Protein AF-A0A3D5JIV4-F1 (afdb_monomer)

Nearest PDB structures (foldseek):
  4ftw-assembly1_A-2  TM=9.227E-01  e=2.386E-07  Cereibacter sphaeroides 2.4.1
  4fhz-assembly1_A-2  TM=9.230E-01  e=9.031E-07  Cereibacter sphaeroides
  5dwd-assembly1_A  TM=8.932E-01  e=1.644E-06  Pelagibacterium halotolerans B2
  6avx-assembly1_A  TM=8.930E-01  e=1.060E-05  Arabidopsis thaliana
  3u0v-assembly1_A  TM=9.283E-01  e=4.581E-05  Homo sapiens

Sequence (79 aa):
MTPRPAAVVSFSGALLSDEGIAAETGHPSVLLVHGTDDQVVPFAMMQAANAALLAHDVSVRCVERPGLAHGIDPDALTA

Foldseek 3Di:
DPDDDQEAEAEQDADPDLPCLLVDPDDHAYEYEYECAEPPRHPVRSVVRVVSCVVSVHHYDYHYDYPDYRDADPCNVVD

Secondary structure (DSSP, 8-state):
-PPPPSEEEEES------TTGGG--SPPEEEEEEETT-TTTTTHHHHHHHHHHHHTT--EEEEEETT--SS--GGGG--

Radius of gyration: 13.11 Å; Cα contacts (8 Å, |Δi|>4): 132; chains: 1; bounding box: 40×22×32 Å

Mean predicted aligned error: 3.84 Å

pLDDT: mean 92.21, std 8.84, range [57.31, 98.19]

Solvent-accessible surface area (backbone atoms only — not comparable to full-atom values): 4858 Å² total; per-residue (Å²): 130,84,84,75,64,79,57,45,79,40,67,48,53,69,64,90,71,72,83,64,57,82,79,55,77,88,72,46,37,36,40,41,36,34,16,61,53,14,83,81,52,50,39,66,36,46,54,51,32,51,53,55,39,49,75,63,76,38,57,68,47,80,43,81,36,85,82,32,41,79,62,81,60,87,64,72,80,74,114

Structure (mmCIF, N/CA/C/O backbone):
data_AF-A0A3D5JIV4-F1
#
_entry.id   AF-A0A3D5JIV4-F1
#
loop_
_atom_site.group_PDB
_atom_site.id
_atom_site.type_symbol
_atom_site.label_atom_id
_atom_site.label_alt_id
_atom_site.label_comp_id
_atom_site.label_asym_id
_atom_site.label_entity_id
_atom_site.label_seq_id
_atom_site.pdbx_PDB_ins_code
_atom_site.Cartn_x
_atom_site.Cartn_y
_atom_site.Cartn_z
_atom_site.occupancy
_atom_site.B_iso_or_equiv
_atom_site.auth_seq_id
_atom_site.auth_comp_id
_atom_site.auth_asym_id
_atom_site.auth_atom_id
_atom_site.pdbx_PDB_model_num
ATOM 1 N N . MET A 1 1 ? 29.756 -1.726 -3.489 1.00 64.25 1 MET A N 1
ATOM 2 C CA . MET A 1 1 ? 28.346 -1.586 -3.914 1.00 64.25 1 MET A CA 1
ATOM 3 C C . MET A 1 1 ? 27.517 -1.399 -2.662 1.00 64.25 1 MET A C 1
ATOM 5 O O . MET A 1 1 ? 27.687 -2.184 -1.737 1.00 64.25 1 MET A O 1
ATOM 9 N N . THR A 1 2 ? 26.704 -0.349 -2.588 1.00 73.62 2 THR A N 1
ATOM 10 C CA . THR A 1 2 ? 25.804 -0.133 -1.448 1.00 73.62 2 THR A CA 1
ATOM 11 C C . THR A 1 2 ? 24.755 -1.248 -1.445 1.00 73.62 2 THR A C 1
ATOM 13 O O . THR A 1 2 ? 24.160 -1.491 -2.499 1.00 73.62 2 THR A O 1
ATOM 16 N N . PRO A 1 3 ? 24.556 -1.974 -0.331 1.00 81.88 3 PRO A N 1
ATOM 17 C CA . PRO A 1 3 ? 23.531 -3.006 -0.268 1.00 81.88 3 PRO A CA 1
ATOM 18 C C . PRO A 1 3 ? 22.158 -2.378 -0.509 1.00 81.88 3 PRO A C 1
ATOM 20 O O . PRO A 1 3 ? 21.848 -1.311 0.023 1.00 81.88 3 PRO A O 1
ATOM 23 N N . ARG A 1 4 ? 21.352 -3.033 -1.345 1.00 84.69 4 ARG A N 1
ATOM 24 C CA . ARG A 1 4 ? 19.977 -2.613 -1.619 1.00 84.69 4 ARG A CA 1
ATOM 25 C C . ARG A 1 4 ? 19.059 -3.081 -0.489 1.00 84.69 4 ARG A C 1
ATOM 27 O O . ARG A 1 4 ? 19.338 -4.124 0.108 1.00 84.69 4 ARG A O 1
ATOM 34 N N . PRO A 1 5 ? 17.967 -2.357 -0.203 1.00 92.06 5 PRO A N 1
ATOM 35 C CA . PRO A 1 5 ? 16.934 -2.860 0.691 1.00 92.06 5 PRO A CA 1
ATOM 36 C C . PRO A 1 5 ? 16.397 -4.200 0.180 1.00 92.06 5 PRO A C 1
ATOM 38 O O . PRO A 1 5 ? 16.224 -4.378 -1.024 1.00 92.06 5 PRO A O 1
ATOM 41 N N . ALA A 1 6 ? 16.114 -5.135 1.086 1.00 93.56 6 ALA A N 1
ATOM 42 C CA . ALA A 1 6 ? 15.441 -6.384 0.725 1.00 93.56 6 ALA A CA 1
ATOM 43 C C . ALA A 1 6 ? 13.957 -6.147 0.388 1.00 93.56 6 ALA A C 1
ATOM 45 O O . ALA A 1 6 ? 13.405 -6.785 -0.506 1.00 93.56 6 ALA A O 1
ATOM 46 N N . ALA A 1 7 ? 13.327 -5.211 1.099 1.00 95.00 7 ALA A N 1
ATOM 47 C CA . ALA A 1 7 ? 11.933 -4.842 0.927 1.00 95.00 7 ALA A CA 1
ATOM 48 C C . ALA A 1 7 ? 11.688 -3.388 1.356 1.00 95.00 7 ALA A C 1
ATOM 50 O O . ALA A 1 7 ? 12.489 -2.800 2.088 1.00 95.00 7 ALA A O 1
ATOM 51 N N . VAL A 1 8 ? 10.556 -2.841 0.923 1.00 95.62 8 VAL A N 1
ATOM 52 C CA . VAL A 1 8 ? 9.967 -1.589 1.406 1.00 95.62 8 VAL A CA 1
ATOM 53 C C . VAL A 1 8 ? 8.612 -1.919 2.018 1.00 95.62 8 VAL A C 1
ATOM 55 O O . VAL A 1 8 ? 7.796 -2.590 1.393 1.00 95.62 8 VAL A O 1
ATOM 58 N N . VAL A 1 9 ? 8.363 -1.438 3.233 1.00 95.81 9 VAL A N 1
ATOM 59 C CA . VAL A 1 9 ? 7.055 -1.540 3.887 1.00 95.81 9 VAL A CA 1
ATOM 60 C C . VAL A 1 9 ? 6.518 -0.129 4.074 1.00 95.81 9 VAL A C 1
ATOM 62 O O . VAL A 1 9 ? 7.175 0.703 4.698 1.00 95.81 9 VAL A O 1
ATOM 65 N N . SER A 1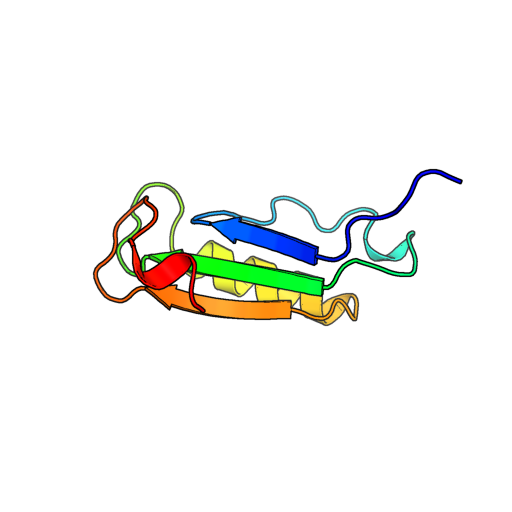 10 ? 5.349 0.148 3.506 1.00 96.44 10 SER A N 1
ATOM 66 C CA . SER A 1 10 ? 4.666 1.435 3.609 1.00 96.44 10 SER A CA 1
ATOM 67 C C . SER A 1 10 ? 3.401 1.275 4.440 1.00 96.44 10 SER A C 1
ATOM 69 O O . SER A 1 10 ? 2.520 0.499 4.076 1.00 96.44 10 SER A O 1
ATOM 71 N N . PHE A 1 11 ? 3.319 2.015 5.546 1.00 96.94 11 PHE A N 1
ATOM 72 C CA . PHE A 1 11 ? 2.114 2.120 6.363 1.00 9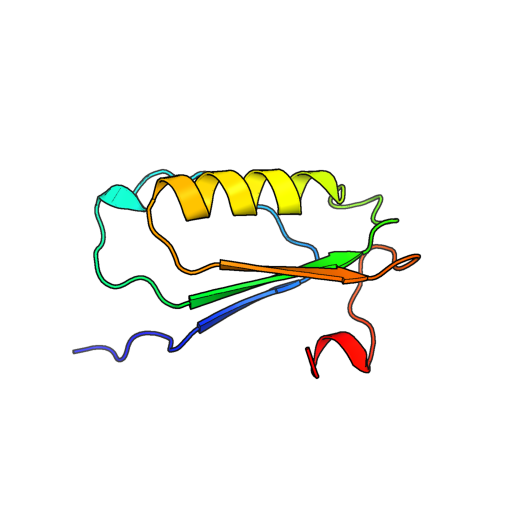6.94 11 PHE A CA 1
ATOM 73 C C . PHE A 1 11 ? 1.416 3.445 6.081 1.00 96.94 11 PHE A C 1
ATOM 75 O O . PHE A 1 11 ? 2.053 4.496 6.171 1.00 96.94 11 PHE A O 1
ATOM 82 N N . SER A 1 12 ? 0.120 3.389 5.781 1.00 96.81 12 SER A N 1
ATOM 83 C CA . SER A 1 12 ? -0.754 4.562 5.640 1.00 96.81 12 SER A CA 1
ATOM 84 C C . SER A 1 12 ? -0.208 5.613 4.655 1.00 96.81 12 SER A C 1
ATOM 86 O O . SER A 1 12 ? -0.311 6.820 4.876 1.00 96.81 12 SER A O 1
ATOM 88 N N . GLY A 1 13 ? 0.440 5.142 3.583 1.00 96.69 13 GLY A N 1
ATOM 89 C CA . GLY A 1 13 ? 1.200 5.954 2.634 1.00 96.69 13 GLY A CA 1
ATOM 90 C C . GLY A 1 13 ? 0.531 6.133 1.269 1.00 96.69 13 GLY A C 1
ATOM 91 O O . GLY A 1 13 ? -0.534 5.593 0.984 1.00 96.69 13 GLY A O 1
ATOM 92 N N . ALA A 1 14 ? 1.195 6.899 0.402 1.00 97.38 1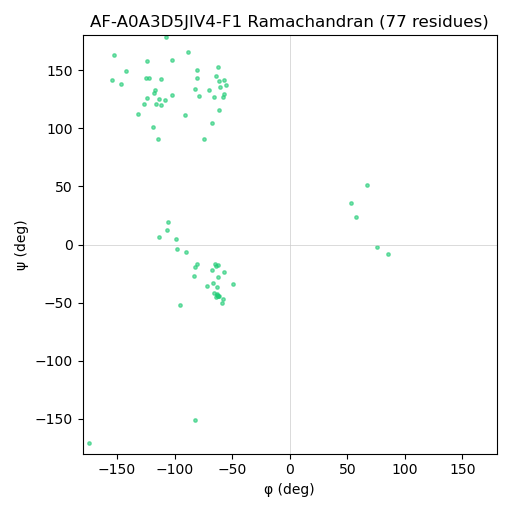4 ALA A N 1
ATOM 93 C CA . ALA A 1 14 ? 0.790 7.130 -0.981 1.00 97.38 14 ALA A CA 1
ATOM 94 C C . ALA A 1 14 ? 2.017 7.184 -1.901 1.00 97.38 14 ALA A C 1
ATOM 96 O O . ALA A 1 14 ? 3.087 7.639 -1.490 1.00 97.38 14 ALA A O 1
ATOM 97 N N . LEU A 1 15 ? 1.848 6.768 -3.158 1.00 97.06 15 LEU A N 1
ATOM 98 C CA . LEU A 1 15 ? 2.828 7.009 -4.216 1.00 97.06 15 LEU A CA 1
ATOM 99 C C . LEU A 1 15 ? 2.473 8.325 -4.915 1.00 97.06 15 LEU A C 1
ATOM 101 O O . LEU A 1 15 ? 1.445 8.412 -5.579 1.00 97.06 15 LEU A O 1
ATOM 105 N N . LEU A 1 16 ? 3.305 9.352 -4.737 1.00 94.56 16 LEU A N 1
ATOM 106 C CA . LEU A 1 16 ? 3.052 10.687 -5.300 1.00 94.56 16 LEU A CA 1
ATOM 107 C C . LEU A 1 16 ? 3.492 10.821 -6.762 1.00 94.56 16 LEU A C 1
ATOM 109 O O . LEU A 1 16 ? 2.967 11.660 -7.486 1.00 94.56 16 LEU A O 1
ATOM 113 N N . SER A 1 17 ? 4.480 10.029 -7.169 1.00 93.38 17 SER A N 1
ATOM 114 C CA . SER A 1 17 ? 5.030 9.994 -8.520 1.00 93.38 17 SER A CA 1
ATOM 115 C C . SER A 1 17 ? 5.631 8.615 -8.769 1.00 93.38 17 SER A C 1
ATOM 117 O O . SER A 1 17 ? 6.241 8.037 -7.867 1.00 93.38 17 SER A O 1
ATOM 119 N N . ASP A 1 18 ? 5.455 8.104 -9.980 1.00 92.00 18 ASP A N 1
ATOM 120 C CA . ASP A 1 18 ? 6.099 6.901 -10.507 1.00 92.00 18 ASP A CA 1
ATOM 121 C C . ASP A 1 18 ? 7.314 7.231 -11.401 1.00 92.00 18 ASP A C 1
ATOM 123 O O . ASP A 1 18 ? 7.964 6.341 -11.961 1.00 92.00 18 ASP A O 1
ATOM 127 N N . GLU A 1 19 ? 7.670 8.516 -11.495 1.00 92.81 19 GLU A N 1
ATOM 128 C CA . GLU A 1 19 ? 8.797 8.989 -12.287 1.00 92.81 19 GLU A CA 1
ATOM 129 C C . GLU A 1 19 ? 10.104 8.327 -11.833 1.00 92.81 19 GLU A C 1
ATOM 131 O O . GLU A 1 19 ? 10.475 8.333 -10.658 1.00 92.81 19 GLU A O 1
ATOM 136 N N . GLY A 1 20 ? 10.819 7.744 -12.795 1.00 86.81 20 GLY A N 1
ATOM 137 C CA . GLY A 1 20 ? 12.109 7.101 -12.562 1.00 86.81 20 GLY A CA 1
ATOM 138 C C . GLY A 1 20 ? 12.035 5.647 -12.096 1.00 86.81 20 GLY A C 1
ATOM 139 O O . GLY A 1 20 ? 13.071 4.989 -12.121 1.00 86.81 20 GLY A O 1
ATOM 140 N N . ILE A 1 21 ? 10.855 5.098 -11.768 1.00 90.62 21 ILE A N 1
ATOM 141 C CA . ILE A 1 21 ? 10.742 3.669 -11.421 1.00 90.62 21 ILE A CA 1
ATOM 142 C C . ILE A 1 21 ? 11.225 2.817 -12.602 1.00 90.62 21 ILE A C 1
ATOM 144 O O . ILE A 1 21 ? 12.141 2.021 -12.445 1.00 90.62 21 ILE A O 1
ATOM 148 N N . ALA A 1 22 ? 10.726 3.068 -13.815 1.00 87.44 22 ALA A N 1
ATOM 149 C CA . ALA A 1 22 ? 11.144 2.330 -15.013 1.00 87.44 22 ALA A CA 1
ATOM 150 C C . ALA A 1 22 ? 12.624 2.518 -15.416 1.00 87.44 22 ALA A C 1
ATOM 152 O O . ALA A 1 22 ? 13.134 1.751 -16.232 1.00 87.44 22 ALA A O 1
ATOM 153 N N . ALA A 1 23 ? 13.308 3.549 -14.906 1.00 88.56 23 ALA A N 1
ATOM 154 C CA . ALA A 1 23 ? 14.718 3.799 -15.215 1.00 88.56 23 ALA A CA 1
ATOM 155 C C . ALA A 1 23 ? 15.666 2.926 -14.376 1.00 88.56 23 ALA A C 1
ATOM 157 O O . ALA A 1 23 ? 16.838 2.768 -14.725 1.00 88.56 23 ALA A O 1
ATOM 158 N N . GLU A 1 24 ? 15.161 2.350 -13.286 1.00 85.44 24 GLU A N 1
ATOM 159 C CA . GLU A 1 24 ? 15.907 1.489 -12.384 1.00 85.44 24 GLU A CA 1
ATOM 160 C C . GLU A 1 24 ? 15.564 0.014 -12.630 1.00 85.44 24 GLU A C 1
ATOM 162 O O . GLU A 1 24 ? 14.535 -0.344 -13.190 1.00 85.44 24 GLU 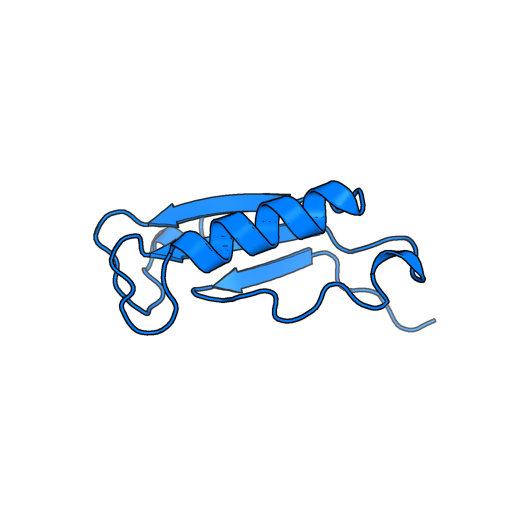A O 1
ATOM 167 N N . THR A 1 25 ? 16.459 -0.878 -12.215 1.00 86.00 25 THR A N 1
ATOM 168 C CA . THR A 1 25 ? 16.228 -2.332 -12.268 1.00 86.00 25 THR A CA 1
ATOM 169 C C . THR A 1 25 ? 16.395 -2.921 -10.884 1.00 86.00 25 THR A C 1
ATOM 171 O O . THR A 1 25 ? 17.088 -2.336 -10.056 1.00 86.00 25 THR A O 1
ATOM 174 N N . GLY A 1 26 ? 15.815 -4.094 -10.617 1.00 87.44 26 GLY A N 1
ATOM 175 C CA . GLY A 1 26 ? 15.999 -4.799 -9.344 1.00 87.44 26 GLY A CA 1
ATOM 176 C C . GLY A 1 26 ? 15.381 -4.056 -8.158 1.00 87.44 26 GLY A C 1
ATOM 177 O O . GLY A 1 26 ? 16.068 -3.807 -7.161 1.00 87.44 26 GLY A O 1
ATOM 178 N N . HIS A 1 27 ? 14.110 -3.673 -8.301 1.00 91.25 27 HIS A N 1
ATOM 179 C CA . HIS A 1 27 ? 13.324 -3.050 -7.242 1.00 91.25 27 HIS A CA 1
ATOM 180 C C . HIS A 1 27 ? 13.171 -3.990 -6.038 1.00 91.25 27 HIS A C 1
ATOM 182 O O . HIS A 1 27 ? 12.979 -5.196 -6.224 1.00 91.25 27 HIS A O 1
ATOM 188 N N . PRO A 1 28 ? 13.233 -3.466 -4.801 1.00 93.75 28 PRO A N 1
ATOM 189 C CA . PRO A 1 28 ? 12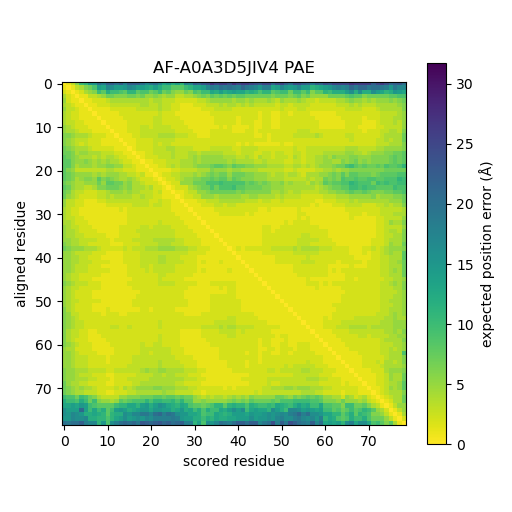.859 -4.241 -3.627 1.00 93.75 28 PRO A CA 1
ATOM 190 C C . PRO A 1 28 ? 11.381 -4.643 -3.707 1.00 93.75 28 PRO A C 1
ATOM 192 O O . PRO A 1 28 ? 10.568 -3.935 -4.299 1.00 93.75 28 PRO A O 1
ATOM 195 N N . SER A 1 29 ? 11.021 -5.759 -3.070 1.00 95.25 29 SER A N 1
ATOM 196 C CA . SER A 1 29 ? 9.605 -6.108 -2.894 1.00 95.25 29 SER A CA 1
ATOM 197 C C . SER A 1 29 ? 8.907 -5.074 -2.009 1.00 95.25 29 SER A C 1
ATOM 199 O O . SER A 1 29 ? 9.513 -4.560 -1.069 1.00 95.25 29 SER A O 1
ATOM 201 N N . VAL A 1 30 ? 7.638 -4.785 -2.281 1.00 97.25 30 VAL A N 1
ATOM 202 C CA . VAL A 1 30 ? 6.867 -3.756 -1.577 1.00 97.25 30 VAL A CA 1
ATOM 203 C C . VAL A 1 30 ? 5.688 -4.382 -0.834 1.00 97.25 30 VAL A C 1
ATOM 205 O O . VAL A 1 30 ? 4.933 -5.176 -1.391 1.00 97.25 30 VAL A O 1
ATOM 208 N N . LEU A 1 31 ? 5.508 -4.002 0.426 1.00 96.75 31 LEU A N 1
ATOM 209 C CA . LEU A 1 31 ? 4.299 -4.259 1.200 1.00 96.75 31 LEU A CA 1
ATOM 210 C C . LEU A 1 31 ? 3.622 -2.920 1.492 1.00 96.75 31 LEU A C 1
ATOM 212 O O . LEU A 1 31 ? 4.247 -2.022 2.054 1.00 96.75 31 LEU A O 1
ATOM 216 N N . LEU A 1 32 ? 2.354 -2.794 1.123 1.00 97.56 32 LEU A N 1
ATOM 217 C CA . LEU A 1 32 ? 1.516 -1.647 1.446 1.00 97.56 32 LEU A CA 1
ATOM 218 C C . LEU A 1 32 ? 0.484 -2.072 2.491 1.00 97.56 32 LEU A C 1
ATOM 220 O O . LEU A 1 32 ? -0.256 -3.029 2.267 1.00 97.56 32 LEU A O 1
ATOM 224 N N . VAL A 1 33 ? 0.432 -1.374 3.620 1.00 96.75 33 VAL A N 1
ATOM 225 C CA . VAL A 1 33 ? -0.527 -1.624 4.698 1.00 96.75 33 VAL A CA 1
ATOM 226 C C . VAL A 1 33 ? -1.289 -0.340 4.980 1.00 96.75 33 VAL A C 1
ATOM 228 O O . VAL A 1 33 ? -0.672 0.693 5.230 1.00 96.75 33 VAL A O 1
ATOM 231 N N . HIS A 1 34 ? -2.620 -0.374 4.943 1.00 97.56 34 HIS A N 1
ATOM 232 C CA . HIS A 1 34 ? -3.415 0.854 5.064 1.00 97.56 34 HIS A CA 1
ATOM 233 C C . HIS A 1 34 ? -4.736 0.618 5.788 1.00 97.56 34 HIS A C 1
ATOM 235 O O . HIS A 1 34 ? -5.423 -0.377 5.546 1.00 97.56 34 HIS A O 1
ATOM 241 N N . GLY A 1 35 ? -5.092 1.550 6.671 1.00 96.94 35 GLY A N 1
ATOM 242 C CA . GLY A 1 35 ? -6.392 1.580 7.331 1.00 96.94 35 GLY A CA 1
ATOM 243 C C . GLY A 1 35 ? -7.522 1.954 6.377 1.00 96.94 35 GLY A C 1
ATOM 244 O O . GLY A 1 35 ? -7.403 2.913 5.617 1.00 96.94 35 GLY A O 1
ATOM 245 N N . THR A 1 36 ? -8.629 1.213 6.400 1.00 97.19 36 THR A N 1
ATOM 246 C CA . THR A 1 36 ? -9.766 1.493 5.502 1.00 97.19 36 THR A CA 1
ATOM 247 C C . THR A 1 36 ? -10.472 2.807 5.829 1.00 97.19 36 THR A C 1
ATOM 249 O O . THR A 1 36 ? -11.112 3.389 4.955 1.00 97.19 36 THR A O 1
ATOM 252 N N . ASP A 1 37 ? -10.325 3.291 7.064 1.00 97.62 37 ASP A N 1
ATOM 253 C CA . ASP A 1 37 ? -11.043 4.451 7.595 1.00 97.62 37 ASP A CA 1
ATOM 254 C C . ASP A 1 37 ? -10.120 5.679 7.709 1.00 97.62 37 ASP A C 1
ATOM 256 O O . ASP A 1 37 ? -10.472 6.684 8.333 1.00 97.62 37 ASP A O 1
ATOM 260 N N . ASP A 1 38 ? -8.932 5.625 7.100 1.00 98.06 38 ASP A N 1
ATOM 261 C CA . ASP A 1 38 ? -7.968 6.721 7.080 1.00 98.06 38 ASP A CA 1
ATOM 262 C C . ASP A 1 38 ? -8.540 7.970 6.379 1.00 98.06 38 ASP A C 1
ATOM 264 O O . ASP A 1 38 ? -8.834 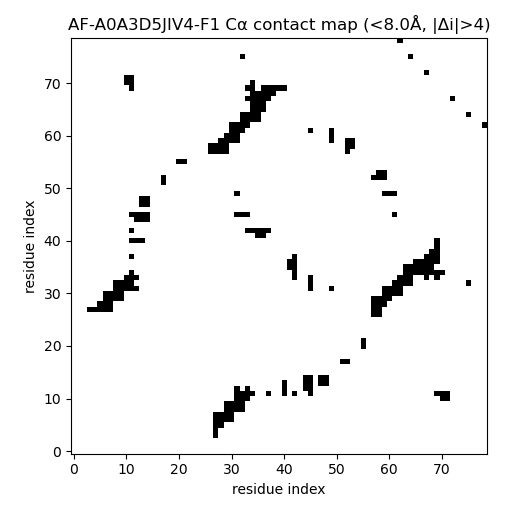7.966 5.182 1.00 98.06 38 ASP A O 1
ATOM 268 N N . GLN A 1 39 ? -8.694 9.053 7.149 1.00 96.69 39 GLN A N 1
ATOM 269 C CA . GLN A 1 39 ? -9.165 10.363 6.678 1.00 96.69 39 GLN A CA 1
ATOM 270 C C . GLN A 1 39 ? -8.022 11.359 6.404 1.00 96.69 39 GLN A C 1
ATOM 272 O O . GLN A 1 39 ? -8.284 12.481 5.974 1.00 96.69 39 GLN A O 1
ATOM 277 N N . VAL A 1 40 ? -6.767 10.990 6.684 1.00 98.12 40 VAL A N 1
ATOM 278 C CA . VAL A 1 40 ? -5.576 11.832 6.478 1.00 98.12 40 VAL A CA 1
ATOM 279 C C . VAL A 1 40 ? -4.935 11.501 5.134 1.00 98.12 40 VAL A C 1
ATOM 281 O O . VAL A 1 40 ? -4.730 12.390 4.310 1.00 98.12 40 VAL A O 1
ATOM 284 N N . VAL A 1 41 ? -4.667 10.217 4.893 1.00 97.81 41 VAL A N 1
ATOM 285 C CA . VAL A 1 41 ? -4.243 9.692 3.593 1.00 97.81 41 VAL A CA 1
ATOM 286 C C . VAL A 1 41 ? -5.312 8.695 3.152 1.00 97.81 41 VAL A C 1
ATOM 288 O O . VAL A 1 41 ? -5.329 7.576 3.658 1.00 97.81 41 VAL A O 1
ATOM 291 N N . PRO A 1 42 ? -6.229 9.070 2.242 1.00 97.50 42 PRO A N 1
ATOM 292 C CA . PRO A 1 42 ? -7.365 8.218 1.907 1.00 97.50 42 PRO A CA 1
ATOM 293 C C . PRO A 1 42 ? -6.935 6.821 1.455 1.00 97.50 42 PRO A C 1
ATOM 295 O O . PRO A 1 42 ? -6.034 6.695 0.629 1.00 97.50 42 PRO A O 1
ATOM 298 N N . PHE A 1 43 ? -7.631 5.783 1.922 1.00 97.56 43 PHE A N 1
ATOM 299 C CA . PHE A 1 43 ? -7.351 4.375 1.602 1.00 97.56 43 PHE A CA 1
ATOM 300 C C . PHE A 1 43 ? -7.172 4.092 0.092 1.00 97.56 43 PHE A C 1
ATOM 302 O O . PHE A 1 43 ? -6.331 3.287 -0.314 1.00 97.56 43 PHE A O 1
ATOM 309 N N . ALA A 1 44 ? -7.899 4.816 -0.767 1.00 97.81 44 ALA A N 1
ATOM 310 C CA . ALA A 1 44 ? -7.768 4.737 -2.225 1.00 97.81 44 ALA A CA 1
ATOM 311 C C . ALA A 1 44 ? -6.342 5.035 -2.743 1.00 97.81 44 ALA A C 1
ATOM 313 O O . ALA A 1 44 ? -5.967 4.574 -3.821 1.00 97.81 44 ALA A O 1
ATOM 314 N N . MET A 1 45 ? -5.525 5.772 -1.984 1.00 98.19 45 MET A N 1
ATOM 315 C CA . MET A 1 45 ? -4.130 6.054 -2.332 1.00 98.19 45 MET A CA 1
ATOM 316 C C . MET A 1 45 ? -3.263 4.792 -2.314 1.00 98.19 45 MET A C 1
ATOM 318 O O . MET A 1 45 ? -2.379 4.659 -3.160 1.00 98.19 45 MET A O 1
ATOM 322 N N . MET A 1 46 ? -3.553 3.826 -1.433 1.00 98.00 46 MET A N 1
ATOM 323 C CA . MET A 1 46 ? -2.889 2.519 -1.453 1.00 98.00 46 MET A CA 1
ATOM 324 C C . MET A 1 46 ? -3.197 1.768 -2.754 1.00 98.00 46 MET A C 1
ATOM 326 O O . MET A 1 46 ? -2.302 1.190 -3.368 1.00 98.00 46 MET A O 1
ATOM 330 N N . GLN A 1 47 ? -4.458 1.795 -3.199 1.00 97.25 47 GLN A N 1
ATOM 331 C CA . GLN A 1 47 ? -4.885 1.127 -4.432 1.00 97.25 47 GLN A CA 1
ATOM 332 C C . GLN A 1 47 ? -4.234 1.763 -5.669 1.00 97.25 47 GLN A C 1
ATOM 334 O O . GLN A 1 47 ? -3.763 1.043 -6.551 1.00 97.25 47 GLN A O 1
ATOM 339 N N . ALA A 1 48 ? -4.149 3.097 -5.707 1.00 97.94 48 ALA A N 1
ATOM 340 C CA . ALA A 1 48 ? -3.450 3.825 -6.763 1.00 97.94 48 ALA A CA 1
ATOM 341 C C . ALA A 1 48 ? -1.949 3.490 -6.794 1.00 97.94 48 ALA A C 1
ATOM 343 O O . ALA A 1 48 ? -1.406 3.196 -7.859 1.00 97.94 48 ALA A O 1
ATOM 344 N N . ALA A 1 49 ? -1.294 3.453 -5.628 1.00 98.12 49 ALA A N 1
ATOM 345 C CA . ALA A 1 49 ? 0.109 3.064 -5.514 1.00 98.12 49 ALA A CA 1
ATOM 346 C C . ALA A 1 49 ? 0.349 1.619 -5.978 1.00 98.12 49 ALA A C 1
ATOM 348 O O . ALA A 1 49 ? 1.283 1.365 -6.732 1.00 98.12 49 ALA A O 1
ATOM 349 N N . ASN A 1 50 ? -0.513 0.680 -5.578 1.00 97.94 50 ASN A N 1
ATOM 350 C CA . ASN A 1 50 ? -0.444 -0.712 -6.017 1.00 97.94 50 ASN A CA 1
ATOM 351 C C . ASN A 1 50 ? -0.528 -0.833 -7.546 1.00 97.94 50 ASN A C 1
ATOM 353 O O . ASN A 1 50 ? 0.288 -1.521 -8.151 1.00 97.94 50 ASN A O 1
ATOM 357 N N . ALA A 1 51 ? -1.481 -0.138 -8.174 1.00 97.75 51 ALA A N 1
ATOM 358 C CA . ALA A 1 51 ? -1.645 -0.164 -9.625 1.00 97.75 51 ALA A CA 1
ATOM 359 C C . ALA A 1 51 ? -0.414 0.392 -10.361 1.00 97.75 51 ALA A C 1
ATOM 361 O O . ALA A 1 51 ? 0.057 -0.231 -11.311 1.00 97.75 51 ALA A O 1
ATOM 362 N N . ALA A 1 52 ? 0.133 1.520 -9.898 1.00 96.94 52 ALA A N 1
ATOM 363 C CA . ALA A 1 52 ? 1.329 2.124 -10.483 1.00 96.94 52 ALA A CA 1
ATOM 364 C C . ALA A 1 52 ? 2.568 1.224 -10.329 1.00 96.94 52 ALA A C 1
ATOM 366 O O . ALA A 1 52 ? 3.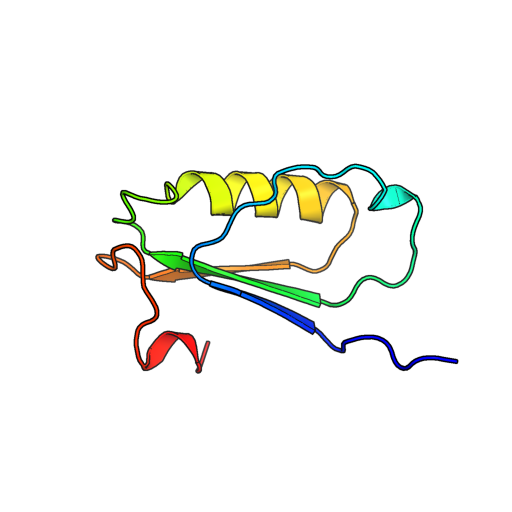287 0.987 -11.293 1.00 96.94 52 ALA A O 1
ATOM 367 N N . LEU A 1 53 ? 2.790 0.646 -9.143 1.00 96.56 53 LEU A N 1
ATOM 368 C CA . LEU A 1 53 ? 3.911 -0.268 -8.897 1.00 96.56 53 LEU 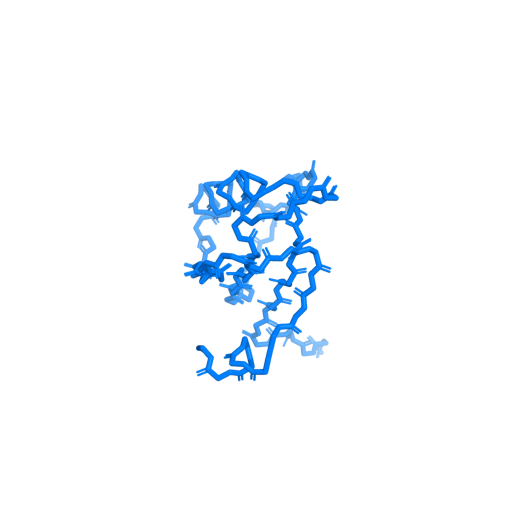A CA 1
ATOM 369 C C . LEU A 1 53 ? 3.823 -1.540 -9.755 1.00 96.56 53 LEU A C 1
ATOM 371 O O . LEU A 1 53 ? 4.826 -1.950 -10.341 1.00 96.56 53 LEU A O 1
ATOM 375 N N . LEU A 1 54 ? 2.630 -2.132 -9.882 1.00 96.06 54 LEU A N 1
ATOM 376 C CA . LEU A 1 54 ? 2.408 -3.290 -10.755 1.00 96.06 54 LEU A CA 1
ATOM 377 C C . LEU A 1 54 ? 2.655 -2.963 -12.231 1.00 96.06 54 LEU A C 1
ATOM 379 O O . LEU A 1 54 ? 3.191 -3.802 -12.949 1.00 96.06 54 LEU A O 1
ATOM 383 N N . ALA A 1 55 ? 2.310 -1.754 -12.684 1.00 95.81 55 ALA A N 1
ATOM 384 C CA . ALA A 1 55 ? 2.574 -1.314 -14.056 1.00 95.81 55 ALA A CA 1
ATOM 385 C C . ALA A 1 55 ? 4.078 -1.215 -14.386 1.00 95.81 55 ALA A C 1
ATOM 387 O O . ALA A 1 55 ? 4.447 -1.217 -15.559 1.00 95.81 55 ALA A O 1
ATOM 388 N N . HIS A 1 56 ? 4.934 -1.160 -13.362 1.00 95.12 56 HIS A N 1
ATOM 389 C CA . HIS A 1 56 ? 6.393 -1.159 -13.471 1.00 95.12 56 HIS A CA 1
ATOM 390 C C . HIS A 1 56 ? 7.040 -2.497 -13.076 1.00 95.12 56 HIS A C 1
ATOM 392 O O . HIS A 1 56 ? 8.225 -2.530 -12.747 1.00 95.12 56 HIS A O 1
ATOM 398 N N . ASP A 1 57 ? 6.280 -3.597 -13.068 1.00 93.94 57 ASP A N 1
ATOM 399 C CA . ASP A 1 57 ? 6.759 -4.940 -12.704 1.00 93.94 57 ASP A CA 1
ATOM 400 C C . ASP A 1 57 ? 7.364 -5.034 -11.284 1.00 93.94 57 ASP A C 1
ATOM 402 O O . ASP A 1 57 ? 8.156 -5.932 -10.973 1.00 93.94 57 ASP A O 1
ATOM 406 N N . VAL A 1 58 ? 6.982 -4.128 -10.377 1.00 95.44 58 VAL A N 1
ATOM 407 C CA . VAL A 1 58 ? 7.396 -4.191 -8.971 1.00 95.44 58 VAL A CA 1
ATOM 408 C C . VAL A 1 58 ? 6.544 -5.227 -8.238 1.00 95.44 58 VAL A C 1
ATOM 410 O O . VAL A 1 58 ? 5.316 -5.169 -8.243 1.00 95.44 58 VAL A O 1
ATOM 413 N N . SER A 1 59 ? 7.196 -6.161 -7.540 1.00 96.06 59 SER A N 1
ATOM 414 C CA . SER A 1 59 ? 6.509 -7.135 -6.684 1.00 96.06 59 SER A CA 1
ATOM 415 C C . SER A 1 59 ? 5.882 -6.434 -5.479 1.00 96.06 59 SER A C 1
ATOM 417 O O . SER A 1 59 ? 6.594 -6.099 -4.530 1.00 96.06 59 SER A O 1
ATOM 419 N N . VAL A 1 60 ? 4.562 -6.252 -5.491 1.00 97.50 60 VAL A N 1
ATOM 420 C CA . VAL A 1 60 ? 3.810 -5.563 -4.435 1.00 97.50 60 VAL A CA 1
ATOM 421 C C . VAL A 1 60 ? 2.725 -6.453 -3.818 1.00 97.50 60 VAL A C 1
ATOM 423 O O . VAL A 1 60 ? 2.083 -7.251 -4.501 1.00 97.50 60 VAL A O 1
ATOM 426 N N . ARG A 1 61 ? 2.522 -6.324 -2.503 1.00 97.06 61 ARG A N 1
ATOM 427 C CA . ARG A 1 61 ? 1.398 -6.903 -1.752 1.00 97.06 61 ARG A CA 1
ATOM 428 C C . ARG A 1 61 ? 0.670 -5.798 -0.991 1.00 97.06 61 ARG A C 1
ATOM 430 O O . ARG A 1 61 ? 1.320 -4.916 -0.437 1.00 97.06 61 ARG A O 1
ATOM 437 N N . CYS A 1 62 ? -0.653 -5.892 -0.906 1.00 96.88 62 CYS A N 1
ATOM 438 C CA . CYS A 1 62 ? -1.483 -4.999 -0.100 1.00 96.88 62 CYS A CA 1
ATOM 439 C C . CYS A 1 62 ? -2.111 -5.739 1.081 1.00 96.88 62 CYS A C 1
ATOM 441 O O . CYS A 1 62 ? -2.534 -6.886 0.940 1.00 96.88 62 CYS A O 1
ATOM 443 N N . VAL A 1 63 ? -2.199 -5.062 2.223 1.00 95.75 63 VAL A N 1
ATOM 444 C CA . VAL A 1 63 ? -2.884 -5.532 3.429 1.00 95.75 63 VAL A CA 1
ATOM 445 C C . VAL A 1 63 ? -3.776 -4.411 3.939 1.00 95.75 63 VAL A C 1
ATOM 447 O O . VAL A 1 63 ? -3.314 -3.370 4.402 1.00 95.75 63 VAL A O 1
ATOM 450 N N . GLU A 1 64 ? -5.077 -4.630 3.851 1.00 95.19 64 GLU A N 1
ATOM 451 C CA . GLU A 1 64 ? -6.071 -3.705 4.382 1.00 95.19 64 GLU A CA 1
ATOM 452 C C . GLU A 1 64 ? -6.210 -3.914 5.889 1.00 95.19 64 GLU A C 1
ATOM 454 O O . GLU A 1 64 ? -6.157 -5.049 6.372 1.00 95.19 64 GLU A O 1
ATOM 459 N N . ARG A 1 65 ? -6.415 -2.826 6.634 1.00 94.88 65 ARG A N 1
ATOM 460 C CA . ARG A 1 65 ? -6.729 -2.856 8.066 1.00 94.88 65 ARG A CA 1
ATOM 461 C C . ARG A 1 65 ? -8.151 -2.318 8.275 1.00 94.88 65 ARG A C 1
ATOM 463 O O . ARG A 1 65 ? -8.327 -1.102 8.389 1.00 94.88 65 ARG A O 1
ATOM 470 N N . PRO A 1 66 ? -9.177 -3.193 8.267 1.00 94.81 66 PRO A N 1
ATOM 471 C CA . PRO A 1 66 ? -10.571 -2.775 8.391 1.00 94.81 66 PRO A CA 1
ATOM 472 C C . PRO A 1 66 ? -10.828 -1.982 9.676 1.00 94.81 66 PRO A C 1
ATOM 474 O O . PRO A 1 66 ? -10.460 -2.426 10.762 1.00 94.81 66 PRO A O 1
ATOM 477 N N . GLY A 1 67 ? -11.465 -0.817 9.556 1.00 95.44 67 GLY A N 1
ATOM 478 C CA . GLY A 1 67 ? -11.816 0.059 10.680 1.00 95.44 67 GLY A CA 1
ATOM 479 C C . GLY A 1 67 ? -10.650 0.858 11.276 1.00 95.44 67 GLY A C 1
ATOM 480 O O . GLY A 1 67 ? -10.853 1.635 12.210 1.00 95.44 67 GLY A O 1
ATOM 481 N N . LEU A 1 68 ? -9.423 0.683 10.773 1.00 95.94 68 LEU A N 1
ATOM 482 C CA . LEU A 1 68 ? -8.267 1.453 11.228 1.00 95.94 68 LEU A CA 1
ATOM 483 C C . LEU A 1 68 ? -8.240 2.818 10.524 1.00 95.94 68 LEU A C 1
ATOM 485 O O . LEU A 1 68 ? -8.393 2.899 9.306 1.00 95.94 68 LEU A O 1
ATOM 489 N N . ALA A 1 69 ? -8.019 3.882 11.297 1.00 96.12 69 ALA A N 1
ATOM 490 C CA . ALA A 1 69 ? -7.797 5.237 10.789 1.00 96.12 69 ALA A CA 1
ATOM 491 C C . ALA A 1 69 ? -6.323 5.441 10.357 1.00 96.12 69 ALA A C 1
ATOM 493 O O . ALA A 1 69 ? -5.640 4.493 9.973 1.00 96.12 69 ALA A O 1
ATOM 494 N N . HIS A 1 70 ? -5.800 6.669 10.442 1.00 96.88 70 HIS A N 1
ATOM 495 C CA . HIS A 1 70 ? -4.395 6.957 10.138 1.00 96.88 70 HIS A CA 1
ATOM 496 C C . HIS A 1 70 ? -3.458 6.464 11.254 1.00 96.88 70 HIS A C 1
ATOM 498 O O . HIS A 1 70 ? -3.195 7.176 12.227 1.00 96.88 70 HIS A O 1
ATOM 504 N N . GLY A 1 71 ? -2.968 5.229 11.144 1.00 93.44 71 GLY A N 1
ATOM 505 C CA . GLY A 1 71 ? -2.099 4.643 12.161 1.00 93.44 71 GLY A CA 1
ATOM 506 C C . GLY A 1 71 ? -1.535 3.277 11.789 1.00 93.44 71 GLY A C 1
ATOM 507 O O . GLY A 1 71 ? -1.658 2.825 10.655 1.00 93.44 71 GLY A O 1
ATOM 508 N N . ILE A 1 72 ? -0.901 2.636 12.769 1.00 94.69 72 ILE A N 1
ATOM 509 C CA . ILE A 1 72 ? -0.333 1.288 12.674 1.00 94.69 72 ILE A CA 1
ATOM 510 C C . ILE A 1 72 ? -0.909 0.492 13.843 1.00 94.69 72 ILE A C 1
ATOM 512 O O . ILE A 1 72 ? -0.751 0.903 14.994 1.00 94.69 72 ILE A O 1
ATOM 516 N N . ASP A 1 73 ? -1.601 -0.609 13.554 1.00 88.75 73 ASP A N 1
ATOM 517 C CA . ASP A 1 73 ? -2.110 -1.508 14.591 1.00 88.75 73 ASP A CA 1
ATOM 518 C C . ASP A 1 73 ? -1.068 -2.589 14.966 1.00 88.75 73 ASP A C 1
ATOM 520 O O . ASP A 1 73 ? -0.067 -2.756 14.264 1.00 88.75 73 ASP A O 1
ATOM 524 N N . PRO A 1 74 ? -1.253 -3.313 16.085 1.00 82.50 74 PRO A N 1
ATOM 525 C CA . PRO A 1 74 ? -0.298 -4.333 16.524 1.00 82.50 74 PRO A CA 1
ATOM 526 C C . PRO A 1 74 ? -0.122 -5.510 15.549 1.00 82.50 74 PRO A C 1
ATOM 528 O O . PRO A 1 74 ? 0.953 -6.106 15.503 1.00 82.50 74 PRO A O 1
ATOM 531 N N . ASP A 1 75 ? -1.152 -5.835 14.766 1.00 78.75 75 ASP A N 1
ATOM 532 C CA . ASP A 1 75 ? -1.150 -6.950 13.809 1.00 78.75 75 ASP A CA 1
ATOM 533 C C . ASP A 1 75 ? -0.483 -6.568 12.479 1.00 78.75 75 ASP A C 1
ATOM 535 O O . ASP A 1 75 ? -0.058 -7.426 11.710 1.00 78.75 75 ASP A O 1
ATOM 539 N N . ALA A 1 76 ? -0.358 -5.274 12.191 1.00 66.06 76 ALA A N 1
ATOM 540 C CA . ALA A 1 76 ? 0.224 -4.756 10.960 1.00 66.06 76 ALA A CA 1
ATOM 541 C C . ALA A 1 76 ? 1.709 -5.152 10.790 1.00 66.06 76 ALA A C 1
ATOM 543 O O . ALA A 1 76 ? 2.243 -5.102 9.684 1.00 66.06 76 ALA A O 1
ATOM 544 N N . LEU A 1 77 ? 2.367 -5.575 11.876 1.00 64.19 77 LEU A N 1
ATOM 545 C CA . LEU A 1 77 ? 3.750 -6.061 11.912 1.00 64.19 77 LEU A CA 1
ATOM 546 C C . LEU A 1 77 ? 3.888 -7.580 11.700 1.00 64.19 77 LEU A C 1
ATOM 548 O O . LEU A 1 77 ? 5.016 -8.066 11.611 1.00 64.19 77 LEU A O 1
ATOM 552 N N . THR A 1 78 ? 2.786 -8.333 11.634 1.00 67.06 78 THR A N 1
ATOM 553 C CA 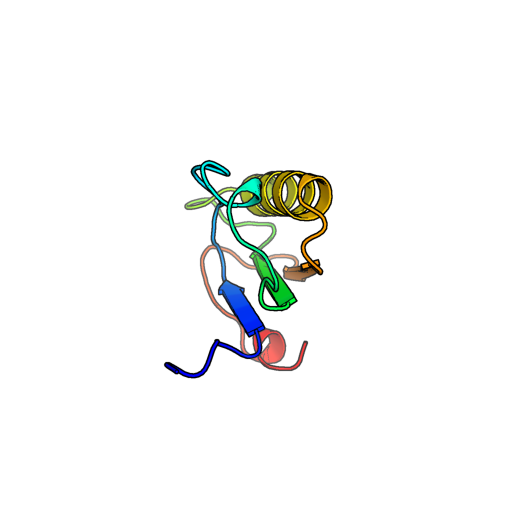. THR A 1 78 ? 2.795 -9.800 11.451 1.00 67.06 78 THR A CA 1
ATOM 554 C C . THR A 1 78 ? 2.209 -10.266 10.114 1.00 67.06 78 THR A C 1
ATOM 556 O O . THR A 1 78 ? 2.071 -11.472 9.904 1.00 67.06 78 THR A O 1
ATOM 559 N N . ALA A 1 79 ? 1.879 -9.325 9.223 1.00 57.31 79 ALA A N 1
ATOM 560 C CA . ALA A 1 79 ? 1.277 -9.577 7.912 1.00 57.31 79 ALA A CA 1
ATOM 561 C C . ALA A 1 79 ? 2.234 -10.166 6.853 1.00 57.31 79 ALA A C 1
ATOM 563 O O . ALA A 1 79 ? 3.467 -9.963 6.947 1.00 57.31 79 ALA A O 1
#